Protein AF-A0A7S1M7N3-F1 (afdb_monomer_lite)

Secondary structure (DSSP, 8-state):
-HHHHHHHHHHHHHHTT--B---HHHHHHHH-TT--EEEEEE-TT-TTT---HHHHHHHHHHHHHHHHHHHHHHHHHS------PPEEEEEE-SSHHHHHHSPPPP---

Structure (mmCIF, N/CA/C/O backbone):
data_AF-A0A7S1M7N3-F1
#
_entry.id   AF-A0A7S1M7N3-F1
#
loop_
_atom_site.group_PDB
_atom_site.id
_atom_site.type_symbol
_atom_site.label_atom_id
_atom_site.label_alt_id
_atom_site.label_comp_id
_atom_site.label_asym_id
_atom_site.label_entity_id
_atom_site.label_seq_id
_atom_site.pdbx_PDB_ins_code
_atom_site.Cartn_x
_atom_site.Cartn_y
_atom_site.Cartn_z
_atom_site.occupancy
_atom_site.B_iso_or_equiv
_atom_site.auth_seq_id
_atom_site.auth_comp_id
_atom_site.auth_asym_id
_atom_site.auth_atom_id
_atom_site.pdbx_PDB_model_num
ATOM 1 N N . ASP A 1 1 ? 11.485 -16.298 2.520 1.00 86.12 1 ASP A N 1
ATOM 2 C CA . ASP A 1 1 ? 10.157 -16.899 2.277 1.00 86.12 1 ASP A CA 1
ATOM 3 C C . ASP A 1 1 ? 9.044 -15.878 2.086 1.00 86.12 1 ASP A C 1
ATOM 5 O O . ASP A 1 1 ? 8.917 -15.419 0.965 1.00 86.12 1 ASP A O 1
ATOM 9 N N . ASP A 1 2 ? 8.249 -15.469 3.083 1.00 90.56 2 ASP A N 1
ATOM 10 C CA . ASP A 1 2 ? 7.053 -14.642 2.783 1.00 90.56 2 ASP A CA 1
ATOM 11 C C . ASP A 1 2 ? 7.375 -13.203 2.356 1.00 90.56 2 ASP A C 1
ATOM 13 O O . ASP A 1 2 ? 6.750 -12.684 1.440 1.00 90.56 2 ASP A O 1
ATOM 17 N N . ALA A 1 3 ? 8.416 -12.589 2.922 1.00 89.50 3 ALA A N 1
ATOM 18 C CA . ALA A 1 3 ? 8.885 -11.279 2.463 1.00 89.50 3 ALA A CA 1
ATOM 19 C C . ALA A 1 3 ? 9.381 -11.307 1.003 1.00 89.50 3 ALA A C 1
ATOM 21 O O . ALA A 1 3 ? 9.160 -10.361 0.258 1.00 89.50 3 ALA A O 1
ATOM 22 N N . GLU A 1 4 ? 10.023 -12.401 0.584 1.00 94.25 4 GLU A N 1
ATOM 23 C CA . GLU A 1 4 ? 10.492 -12.569 -0.799 1.00 94.25 4 GLU A CA 1
ATOM 24 C C . GLU A 1 4 ? 9.320 -12.804 -1.753 1.00 94.25 4 GLU A C 1
ATOM 26 O O . GLU A 1 4 ? 9.307 -12.229 -2.834 1.00 94.25 4 GLU A O 1
ATOM 31 N N . LYS A 1 5 ? 8.309 -13.583 -1.342 1.00 93.94 5 LYS A N 1
ATOM 32 C CA . LYS A 1 5 ? 7.070 -13.759 -2.117 1.00 93.94 5 LYS A CA 1
ATOM 33 C C . LYS A 1 5 ? 6.314 -12.445 -2.271 1.00 93.94 5 LYS A C 1
ATOM 35 O O . LYS A 1 5 ? 5.874 -12.128 -3.367 1.00 93.94 5 LYS A O 1
ATOM 40 N N . ALA A 1 6 ? 6.195 -11.674 -1.190 1.00 92.38 6 ALA A N 1
ATOM 41 C CA . ALA A 1 6 ? 5.564 -10.363 -1.226 1.00 92.38 6 ALA A CA 1
ATOM 42 C C . ALA A 1 6 ? 6.322 -9.425 -2.170 1.00 92.38 6 ALA A C 1
ATOM 44 O O . ALA A 1 6 ? 5.708 -8.798 -3.024 1.00 92.38 6 ALA A O 1
ATOM 45 N N . LEU A 1 7 ? 7.656 -9.383 -2.076 1.00 93.31 7 LEU A N 1
ATOM 46 C CA . LEU A 1 7 ? 8.476 -8.599 -2.997 1.00 93.31 7 LEU A CA 1
ATOM 47 C C . LEU A 1 7 ? 8.258 -9.036 -4.450 1.00 93.31 7 LEU A C 1
ATOM 49 O O . LEU A 1 7 ? 8.028 -8.182 -5.297 1.00 93.31 7 LEU A O 1
ATOM 53 N N . GLN A 1 8 ? 8.266 -10.344 -4.721 1.00 93.75 8 GLN A N 1
ATOM 54 C CA . GLN A 1 8 ? 8.013 -10.885 -6.054 1.00 93.75 8 GLN A CA 1
ATOM 55 C C . GLN A 1 8 ? 6.637 -10.461 -6.587 1.00 93.75 8 GLN A C 1
ATOM 57 O O . GLN A 1 8 ? 6.557 -9.965 -7.705 1.00 93.75 8 GLN A O 1
ATOM 62 N N . ALA A 1 9 ? 5.574 -10.585 -5.790 1.00 93.00 9 ALA A N 1
ATOM 63 C CA . ALA A 1 9 ? 4.228 -10.182 -6.193 1.00 93.00 9 ALA A CA 1
ATOM 64 C C . ALA A 1 9 ? 4.148 -8.682 -6.535 1.00 93.00 9 ALA A C 1
ATOM 66 O O . ALA A 1 9 ? 3.506 -8.290 -7.508 1.00 93.00 9 ALA A O 1
ATOM 67 N N . VAL A 1 10 ? 4.842 -7.826 -5.776 1.00 93.19 10 VAL A N 1
ATOM 68 C CA . VAL A 1 10 ? 4.912 -6.386 -6.073 1.00 93.19 10 VAL A CA 1
ATOM 69 C C . VAL A 1 10 ? 5.757 -6.100 -7.317 1.00 93.19 10 VAL A C 1
ATOM 71 O O . VAL A 1 10 ? 5.427 -5.201 -8.090 1.00 93.19 10 VAL A O 1
ATOM 74 N N . THR A 1 11 ? 6.822 -6.868 -7.553 1.00 92.94 11 THR A N 1
ATOM 75 C CA . THR A 1 11 ? 7.599 -6.790 -8.795 1.00 92.94 11 THR A CA 1
ATOM 76 C C . THR A 1 11 ? 6.752 -7.178 -10.007 1.00 92.94 11 THR A C 1
ATOM 78 O O . THR A 1 11 ? 6.759 -6.440 -10.986 1.00 92.94 11 THR A O 1
ATOM 81 N N . GLU A 1 12 ? 5.956 -8.245 -9.929 1.00 92.69 12 GLU A N 1
ATOM 82 C CA . GLU A 1 12 ? 5.042 -8.662 -11.006 1.00 92.69 12 GLU A CA 1
ATOM 83 C C . GLU A 1 12 ? 4.002 -7.569 -11.315 1.00 92.69 12 GLU A C 1
ATOM 85 O O . GLU A 1 12 ? 3.799 -7.215 -12.476 1.00 92.69 12 GLU A O 1
ATOM 90 N N . LEU A 1 13 ? 3.428 -6.925 -10.288 1.00 91.88 13 LEU A N 1
ATOM 91 C CA . LEU A 1 13 ? 2.560 -5.751 -10.474 1.00 91.88 13 LEU A CA 1
ATOM 92 C C . LEU A 1 13 ? 3.277 -4.598 -11.200 1.00 91.88 13 LEU A C 1
ATOM 94 O O . LEU A 1 13 ? 2.648 -3.847 -11.951 1.00 91.88 13 LEU A O 1
ATOM 98 N N . SER A 1 14 ? 4.584 -4.440 -10.973 1.00 92.12 14 SER A N 1
ATOM 99 C CA . SER A 1 14 ? 5.403 -3.425 -11.643 1.00 92.12 14 SER A CA 1
ATOM 100 C C . SER A 1 14 ? 5.624 -3.741 -13.105 1.00 92.12 14 SER A C 1
ATOM 102 O O . SER A 1 14 ? 5.541 -2.834 -13.929 1.00 92.12 14 SER A O 1
ATOM 104 N N . GLU A 1 15 ? 5.902 -4.999 -13.422 1.00 91.44 15 GLU A N 1
ATOM 105 C CA . GLU A 1 15 ? 6.086 -5.468 -14.793 1.00 91.44 15 GLU A CA 1
ATOM 106 C C . GLU A 1 15 ? 4.778 -5.367 -15.595 1.00 91.44 15 GLU A C 1
ATOM 108 O O . GLU A 1 15 ? 4.800 -5.012 -16.773 1.00 91.44 15 GLU A O 1
ATOM 113 N N . ASP A 1 16 ? 3.633 -5.554 -14.933 1.00 90.69 16 ASP A N 1
ATOM 114 C CA . ASP A 1 16 ? 2.294 -5.368 -15.503 1.00 90.69 16 ASP A CA 1
ATOM 115 C C . ASP A 1 16 ? 1.867 -3.888 -15.631 1.00 90.69 16 ASP A C 1
ATOM 117 O O . ASP A 1 16 ? 0.749 -3.594 -16.076 1.00 90.69 16 ASP A O 1
ATOM 121 N N . GLY A 1 17 ? 2.725 -2.941 -15.227 1.00 89.94 17 GLY A N 1
ATOM 122 C CA . GLY A 1 17 ? 2.467 -1.500 -15.307 1.00 89.94 17 GLY A CA 1
ATOM 123 C C . GLY A 1 17 ? 1.326 -1.027 -14.402 1.00 89.94 17 GLY A C 1
ATOM 124 O O . GLY A 1 17 ? 0.627 -0.070 -14.736 1.00 89.94 17 GLY A O 1
ATOM 125 N N . LYS A 1 18 ? 1.082 -1.724 -13.285 1.00 91.69 18 LYS A N 1
ATOM 126 C CA . LYS A 1 18 ? -0.011 -1.411 -12.349 1.00 91.69 18 LYS A CA 1
ATOM 127 C C . LYS A 1 18 ? 0.360 -0.381 -11.298 1.00 91.69 18 LYS A C 1
ATOM 129 O O . LYS A 1 18 ? -0.538 0.226 -10.719 1.00 91.69 18 LYS A O 1
ATOM 134 N N . LEU A 1 19 ? 1.652 -0.185 -11.041 1.00 93.19 19 LEU A N 1
ATOM 135 C CA . LEU A 1 19 ? 2.085 0.843 -10.105 1.00 93.19 19 LEU A CA 1
ATOM 136 C C . LEU A 1 19 ? 2.011 2.227 -10.742 1.00 93.19 19 LEU A C 1
ATOM 138 O O . LEU A 1 19 ? 2.238 2.407 -11.937 1.00 93.19 19 LEU A O 1
ATOM 142 N N . PHE A 1 20 ? 1.737 3.220 -9.914 1.00 92.19 20 PHE A N 1
ATOM 143 C CA . PHE A 1 20 ? 1.779 4.628 -10.275 1.00 92.19 20 PHE A CA 1
ATOM 144 C C . PHE A 1 20 ? 2.898 5.325 -9.498 1.00 92.19 20 PHE A C 1
ATOM 146 O O . PHE A 1 20 ? 3.512 4.743 -8.605 1.00 92.19 20 PHE A O 1
ATOM 153 N N . ARG A 1 21 ? 3.161 6.587 -9.819 1.00 93.06 21 ARG A N 1
ATOM 154 C CA . ARG A 1 21 ? 4.000 7.460 -9.001 1.00 93.06 21 ARG A CA 1
ATOM 155 C C . ARG A 1 21 ? 3.180 8.654 -8.553 1.00 93.06 21 ARG A C 1
ATOM 157 O O . ARG A 1 21 ? 2.320 9.124 -9.295 1.00 93.06 21 ARG A O 1
ATOM 164 N N . PHE A 1 22 ? 3.413 9.109 -7.333 1.00 92.38 22 PHE A N 1
ATOM 165 C CA . PHE A 1 22 ? 2.808 10.342 -6.856 1.00 92.38 22 PHE A CA 1
ATOM 166 C C . PHE A 1 22 ? 3.430 11.561 -7.541 1.00 92.38 22 PHE A C 1
ATOM 168 O O . PHE A 1 22 ? 4.580 11.521 -7.977 1.00 92.38 22 PHE A O 1
ATOM 175 N N . ALA A 1 23 ? 2.671 12.654 -7.600 1.00 91.81 23 ALA A N 1
ATOM 176 C CA . ALA A 1 23 ? 3.237 13.957 -7.924 1.00 91.81 23 ALA A CA 1
ATOM 177 C C . ALA A 1 23 ? 4.309 14.329 -6.884 1.00 91.81 23 ALA A C 1
ATOM 179 O O . ALA A 1 23 ? 4.193 13.957 -5.710 1.00 91.81 23 ALA A O 1
ATOM 180 N N . GLU A 1 24 ? 5.352 15.038 -7.312 1.00 88.94 24 GLU A N 1
ATOM 181 C CA . GLU A 1 24 ? 6.523 15.344 -6.476 1.00 88.94 24 GLU A CA 1
ATOM 182 C C . GLU A 1 24 ? 6.127 16.085 -5.190 1.00 88.94 24 GLU A C 1
ATOM 184 O O . GLU A 1 24 ? 6.669 15.825 -4.118 1.00 88.94 24 GLU A O 1
ATOM 189 N N . GLU A 1 25 ? 5.106 16.937 -5.274 1.00 88.50 25 GLU A N 1
ATOM 190 C CA . GLU A 1 25 ? 4.592 17.743 -4.171 1.00 88.50 25 GLU A CA 1
ATOM 191 C C . GLU A 1 25 ? 3.964 16.911 -3.045 1.00 88.50 25 GLU A C 1
ATOM 193 O O . GLU A 1 25 ? 3.886 17.385 -1.912 1.00 88.50 25 GLU A O 1
ATOM 198 N N . ILE A 1 26 ? 3.497 15.691 -3.338 1.00 89.81 26 ILE A N 1
ATOM 199 C CA . ILE A 1 26 ? 2.827 14.822 -2.357 1.00 89.81 26 ILE A CA 1
ATOM 200 C C . ILE A 1 26 ? 3.570 13.510 -2.093 1.00 89.81 26 ILE A C 1
ATOM 202 O O . ILE A 1 26 ? 3.264 12.838 -1.110 1.00 89.81 26 ILE A O 1
ATOM 206 N N . GLU A 1 27 ? 4.552 13.148 -2.920 1.00 89.19 27 GLU A N 1
ATOM 207 C CA . GLU A 1 27 ? 5.304 11.892 -2.814 1.00 89.19 27 GLU A CA 1
ATOM 208 C C . GLU A 1 27 ? 5.930 11.728 -1.415 1.00 89.19 27 GLU A C 1
ATOM 210 O O . GLU A 1 27 ? 5.699 10.719 -0.744 1.00 89.19 27 GLU A O 1
ATOM 215 N N . GLU A 1 28 ? 6.607 12.759 -0.901 1.00 90.19 28 GLU A N 1
ATOM 216 C CA . GLU A 1 28 ? 7.221 12.722 0.435 1.00 90.19 28 GLU A CA 1
ATOM 217 C C . GLU A 1 28 ? 6.201 12.678 1.583 1.00 90.19 28 GLU A C 1
ATOM 219 O O . GLU A 1 28 ? 6.510 12.178 2.667 1.00 90.19 28 GLU A O 1
ATOM 224 N N . HIS A 1 29 ? 4.979 13.179 1.372 1.00 90.19 29 HIS A N 1
ATOM 225 C CA . HIS A 1 29 ? 3.922 13.132 2.385 1.00 90.19 29 HIS A CA 1
ATOM 226 C C . HIS A 1 29 ? 3.389 11.712 2.596 1.00 90.19 29 HIS A C 1
ATOM 228 O O . HIS A 1 29 ? 3.005 11.371 3.715 1.00 90.19 29 HIS A O 1
ATOM 234 N N . TYR A 1 30 ? 3.407 10.883 1.550 1.00 90.06 30 TYR A N 1
ATOM 235 C CA . TYR A 1 30 ? 3.008 9.479 1.628 1.00 90.06 30 TYR A CA 1
ATOM 236 C C . TYR A 1 30 ? 4.173 8.548 1.967 1.00 90.06 30 TYR A C 1
ATOM 238 O O . TYR A 1 30 ? 3.994 7.595 2.725 1.00 90.06 30 TYR A O 1
ATOM 246 N N . LEU A 1 31 ? 5.361 8.807 1.415 1.00 91.25 31 LEU A N 1
ATOM 247 C CA . LEU A 1 31 ? 6.498 7.883 1.485 1.00 91.25 31 LEU A CA 1
ATOM 248 C C . LEU A 1 31 ? 7.536 8.250 2.553 1.00 91.25 31 LEU A C 1
ATOM 250 O O . LEU A 1 31 ? 8.365 7.416 2.916 1.00 91.25 31 LEU A O 1
ATOM 254 N N . GLY A 1 32 ? 7.481 9.472 3.083 1.00 89.81 32 GLY A N 1
ATOM 255 C CA . GLY A 1 32 ? 8.490 10.028 3.978 1.00 89.81 32 GLY A CA 1
ATOM 256 C C . GLY A 1 32 ? 9.563 10.829 3.234 1.00 89.81 32 GLY A C 1
ATOM 257 O O . GLY A 1 32 ? 9.781 10.667 2.034 1.00 89.81 32 GLY A O 1
ATOM 258 N N . GLY A 1 33 ? 10.248 11.714 3.963 1.00 90.25 33 GLY A N 1
ATOM 259 C CA . GLY A 1 33 ? 11.190 12.676 3.377 1.00 90.25 33 GLY A CA 1
ATOM 260 C C . GLY A 1 33 ? 12.320 12.016 2.578 1.00 90.25 33 GLY A C 1
ATOM 261 O O . GLY A 1 33 ? 12.949 11.068 3.055 1.00 90.25 33 GLY A O 1
ATOM 262 N N . GLY A 1 34 ? 12.577 12.529 1.373 1.00 84.06 34 GLY A N 1
ATOM 263 C CA . GLY A 1 34 ? 13.589 12.030 0.442 1.00 84.06 34 GLY A CA 1
ATOM 264 C C . GLY A 1 34 ? 13.285 10.666 -0.185 1.00 84.06 34 GLY A C 1
ATOM 265 O O . GLY A 1 34 ? 14.169 10.099 -0.827 1.00 84.06 34 GLY A O 1
ATOM 266 N N . SER A 1 35 ? 12.085 10.113 0.018 1.00 86.50 35 SER A N 1
ATOM 267 C CA . SER A 1 35 ? 11.704 8.804 -0.523 1.00 86.50 35 SER A CA 1
ATOM 268 C C . SER A 1 35 ? 10.972 8.950 -1.850 1.00 86.50 35 SER A C 1
ATOM 270 O O . SER A 1 35 ? 10.058 9.756 -1.979 1.00 86.50 35 SER A O 1
ATOM 272 N N . GLN A 1 36 ? 11.361 8.132 -2.826 1.00 89.38 36 GLN A N 1
ATOM 273 C CA . GLN A 1 36 ? 10.743 8.068 -4.150 1.00 89.38 36 GLN A CA 1
ATOM 274 C C . GLN A 1 36 ? 10.515 6.602 -4.492 1.00 89.38 36 GLN A C 1
ATOM 276 O O . GLN A 1 36 ? 11.403 5.764 -4.298 1.00 89.38 36 GLN A O 1
ATOM 281 N N . SER A 1 37 ? 9.308 6.246 -4.920 1.00 93.31 37 SER A N 1
ATOM 282 C CA . SER A 1 37 ? 8.951 4.846 -5.170 1.00 93.31 37 SER A CA 1
ATOM 283 C C . SER A 1 37 ? 7.762 4.722 -6.106 1.00 93.31 37 SER A C 1
ATOM 285 O O . SER A 1 37 ? 6.880 5.578 -6.157 1.00 93.31 37 SER A O 1
ATOM 287 N N . LYS A 1 38 ? 7.694 3.579 -6.782 1.00 94.31 38 LYS A N 1
ATOM 288 C CA . LYS A 1 38 ? 6.478 3.127 -7.453 1.00 94.31 38 LYS A CA 1
ATOM 289 C C . LYS A 1 38 ? 5.481 2.688 -6.387 1.00 94.31 38 LYS A C 1
ATOM 291 O O . LYS A 1 38 ? 5.855 2.010 -5.432 1.00 94.31 38 LYS A O 1
ATOM 296 N N . CYS A 1 39 ? 4.228 3.071 -6.547 1.00 94.12 39 CYS A N 1
ATOM 297 C CA . CYS A 1 39 ? 3.189 2.926 -5.542 1.00 94.12 39 CYS A CA 1
ATOM 298 C C . CYS A 1 39 ? 1.997 2.123 -6.064 1.00 94.12 39 CYS A C 1
ATOM 300 O O . CYS A 1 39 ? 1.682 2.163 -7.251 1.00 94.12 39 CYS A O 1
ATOM 302 N N . PHE A 1 40 ? 1.321 1.404 -5.172 1.00 93.50 40 PHE A N 1
ATOM 303 C CA . PHE A 1 40 ? 0.084 0.689 -5.481 1.00 93.50 40 PHE A CA 1
ATOM 304 C C . PHE A 1 40 ? -0.865 0.720 -4.287 1.00 93.50 40 PHE A C 1
ATOM 306 O O . PHE A 1 40 ? -0.451 0.439 -3.162 1.00 93.50 40 PHE A O 1
ATOM 313 N N . TRP A 1 41 ? -2.134 1.043 -4.528 1.00 91.94 41 TRP A N 1
ATOM 314 C CA . TRP A 1 41 ? -3.169 0.964 -3.502 1.00 91.94 41 TRP A CA 1
ATOM 315 C C . TRP A 1 41 ? -3.710 -0.459 -3.441 1.00 91.94 41 TRP A C 1
ATOM 317 O O . TRP A 1 41 ? -4.226 -0.971 -4.430 1.00 91.94 41 TRP A O 1
ATOM 327 N N . LEU A 1 42 ? -3.615 -1.092 -2.274 1.00 90.44 42 LEU A N 1
ATOM 328 C CA . LEU A 1 42 ? -4.265 -2.369 -1.984 1.00 90.44 42 LEU A CA 1
ATOM 329 C C . LEU A 1 42 ? -5.749 -2.134 -1.722 1.00 90.44 42 LEU A C 1
ATOM 331 O O . LEU A 1 42 ? -6.218 -2.274 -0.595 1.00 90.44 42 LEU A O 1
ATOM 335 N N . ASP A 1 43 ? -6.459 -1.705 -2.762 1.00 86.25 43 ASP A N 1
ATOM 336 C CA . ASP A 1 43 ? -7.895 -1.480 -2.702 1.00 86.25 43 ASP A CA 1
ATOM 337 C C . ASP A 1 43 ? -8.616 -2.827 -2.504 1.00 86.25 43 ASP A C 1
ATOM 339 O O . ASP A 1 43 ? -8.510 -3.703 -3.371 1.00 86.25 43 ASP A O 1
ATOM 343 N N . PRO A 1 44 ? -9.322 -3.033 -1.375 1.00 76.88 44 PRO A N 1
ATOM 344 C CA . PRO A 1 44 ? -10.051 -4.273 -1.126 1.00 76.88 44 PRO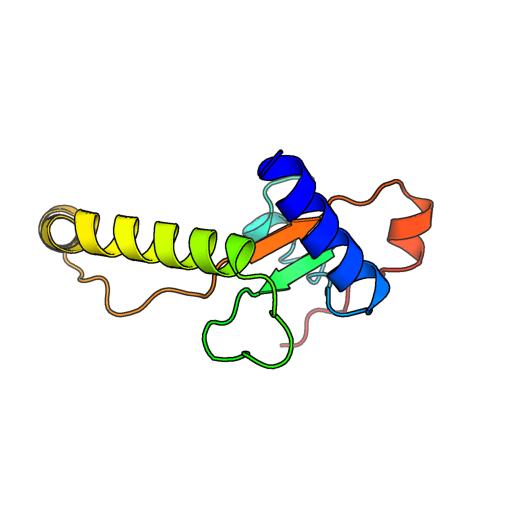 A CA 1
ATOM 345 C C . PRO A 1 44 ? -11.200 -4.496 -2.118 1.00 76.88 44 PRO A C 1
ATOM 347 O O . PRO A 1 44 ? -11.645 -5.634 -2.261 1.00 76.88 44 PRO A O 1
ATOM 350 N N . ASP A 1 45 ? -11.660 -3.447 -2.807 1.00 80.88 45 ASP A N 1
ATOM 351 C CA . ASP A 1 45 ? -12.711 -3.539 -3.818 1.00 80.88 45 ASP A CA 1
ATOM 352 C C . ASP A 1 45 ? -12.150 -3.829 -5.231 1.00 80.88 45 ASP A C 1
ATOM 354 O O . ASP A 1 45 ? -12.913 -4.176 -6.140 1.00 80.88 45 ASP A O 1
ATOM 358 N N . ASP A 1 46 ? -10.825 -3.759 -5.435 1.00 81.19 46 ASP A N 1
ATOM 359 C CA . ASP A 1 46 ? -10.159 -4.078 -6.708 1.00 81.19 46 ASP A CA 1
ATOM 360 C C . ASP A 1 46 ? -9.620 -5.521 -6.749 1.00 81.19 46 ASP A C 1
ATOM 362 O O . ASP A 1 46 ? -8.415 -5.802 -6.814 1.00 81.19 46 ASP A O 1
ATOM 366 N N . ASP A 1 47 ? -10.557 -6.469 -6.791 1.00 74.00 47 ASP A N 1
ATOM 367 C CA . ASP A 1 47 ? -10.262 -7.896 -6.962 1.00 74.00 47 ASP A CA 1
ATOM 368 C C . ASP A 1 47 ? -9.583 -8.230 -8.306 1.00 74.00 47 ASP A C 1
ATOM 370 O O . ASP A 1 47 ? -9.010 -9.313 -8.473 1.00 74.00 47 ASP A O 1
ATOM 374 N N . ALA A 1 48 ? -9.665 -7.335 -9.295 1.00 74.19 48 ALA A N 1
ATOM 375 C CA . ALA A 1 48 ? -9.147 -7.587 -10.633 1.00 74.19 48 ALA A CA 1
ATOM 376 C C . ALA A 1 48 ? -7.629 -7.388 -10.706 1.00 74.19 48 ALA A C 1
ATOM 378 O O . ALA A 1 48 ? -6.950 -8.148 -11.413 1.00 74.19 48 ALA A O 1
ATOM 379 N N . THR A 1 49 ? -7.113 -6.384 -9.993 1.00 74.75 49 THR A N 1
ATOM 380 C CA . THR A 1 49 ? -5.703 -5.986 -10.064 1.00 74.75 49 THR A CA 1
ATOM 381 C C . THR A 1 49 ? -4.843 -6.688 -9.017 1.00 74.75 49 THR A C 1
ATOM 383 O O . THR A 1 49 ? -3.753 -7.151 -9.348 1.00 74.75 49 THR A O 1
ATOM 386 N N . LEU A 1 50 ? -5.326 -6.852 -7.782 1.00 78.75 50 LEU A N 1
ATOM 387 C CA . LEU A 1 50 ? -4.572 -7.520 -6.721 1.00 78.75 50 LEU A CA 1
ATOM 388 C C . LEU A 1 50 ? -5.026 -8.971 -6.566 1.00 78.75 50 LEU A C 1
ATOM 390 O O . LEU A 1 50 ? -6.044 -9.221 -5.934 1.00 78.75 50 LEU A O 1
ATOM 394 N N . LYS A 1 51 ? -4.261 -9.934 -7.088 1.00 80.69 51 LYS A N 1
ATOM 395 C CA . LYS A 1 51 ? -4.592 -11.375 -6.999 1.00 80.69 51 LYS A CA 1
ATOM 396 C C . LYS A 1 51 ? -3.802 -12.144 -5.944 1.00 80.69 51 LYS A C 1
ATOM 398 O O . LYS A 1 51 ? -4.088 -13.315 -5.713 1.00 80.69 51 LYS A O 1
ATOM 403 N N . ASP A 1 52 ? -2.799 -11.512 -5.345 1.00 89.69 52 ASP A N 1
ATOM 404 C CA . ASP A 1 52 ? -1.927 -12.159 -4.373 1.00 89.69 52 ASP A CA 1
ATOM 405 C C . ASP A 1 52 ? -2.570 -12.173 -2.974 1.00 89.69 52 ASP A C 1
ATOM 407 O O . ASP A 1 52 ? -2.831 -11.129 -2.368 1.00 89.69 52 ASP A O 1
ATOM 411 N N . ASP A 1 53 ? -2.830 -13.377 -2.459 1.00 89.69 53 ASP A N 1
ATOM 412 C CA . ASP A 1 53 ? -3.488 -13.583 -1.164 1.00 89.69 53 ASP A CA 1
ATOM 413 C C . ASP A 1 53 ? -2.617 -13.152 0.027 1.00 89.69 53 ASP A C 1
ATOM 415 O O . ASP A 1 53 ? -3.148 -12.803 1.084 1.00 89.69 53 ASP A O 1
ATOM 419 N N . LEU A 1 54 ? -1.286 -13.158 -0.116 1.00 91.94 54 LEU A N 1
ATOM 420 C CA . LEU A 1 54 ? -0.374 -12.743 0.948 1.00 91.94 54 LEU A CA 1
ATOM 421 C C . LEU A 1 54 ? -0.430 -11.221 1.135 1.00 91.94 54 LEU A C 1
ATOM 423 O O . LEU A 1 54 ? -0.571 -10.751 2.265 1.00 91.94 54 LEU A O 1
ATOM 427 N N . LEU A 1 55 ? -0.394 -10.455 0.041 1.00 90.50 55 LEU A N 1
ATOM 428 C CA . LEU A 1 55 ? -0.539 -8.998 0.067 1.00 90.50 55 LEU A CA 1
ATOM 429 C C . LEU A 1 55 ? -1.910 -8.570 0.609 1.00 90.50 55 LEU A C 1
ATOM 431 O O . LEU A 1 55 ? -1.980 -7.688 1.468 1.00 90.50 55 LEU A O 1
ATOM 435 N N . ARG A 1 56 ? -2.990 -9.249 0.197 1.00 89.00 56 ARG A N 1
ATOM 436 C CA . ARG A 1 56 ? -4.333 -9.061 0.783 1.00 89.00 56 ARG A CA 1
ATOM 437 C C . ARG A 1 56 ? -4.345 -9.365 2.279 1.00 89.00 56 ARG A C 1
ATOM 439 O O . ARG A 1 56 ? -4.916 -8.614 3.067 1.00 89.00 56 ARG A O 1
ATOM 446 N N . GLY A 1 57 ? -3.676 -10.443 2.685 1.00 90.25 57 GLY A N 1
ATOM 447 C CA . GLY A 1 57 ? -3.514 -10.812 4.088 1.00 90.25 57 GLY A CA 1
ATOM 448 C C . GLY A 1 57 ? -2.847 -9.715 4.923 1.00 90.25 57 GLY A C 1
ATOM 449 O O . GLY A 1 57 ? -3.253 -9.492 6.065 1.00 90.25 57 GLY A O 1
ATOM 450 N N . TYR A 1 58 ? -1.873 -8.989 4.364 1.00 90.25 58 TYR A N 1
ATOM 451 C CA . TYR A 1 58 ? -1.250 -7.857 5.051 1.00 90.25 58 TYR A CA 1
ATOM 452 C C . TYR A 1 58 ? -2.204 -6.670 5.236 1.00 90.25 58 TYR A C 1
ATOM 454 O O . TYR A 1 58 ? -2.241 -6.108 6.334 1.00 90.25 58 TYR A O 1
ATOM 462 N N . ASP A 1 59 ? -3.018 -6.317 4.236 1.00 90.12 59 ASP A N 1
ATOM 463 C CA . ASP A 1 59 ? -4.025 -5.254 4.393 1.00 90.12 59 ASP A CA 1
ATOM 464 C C . ASP A 1 59 ? -5.110 -5.630 5.425 1.00 90.12 59 ASP A C 1
ATOM 466 O O . ASP A 1 59 ? -5.424 -4.846 6.329 1.00 90.12 59 ASP A O 1
ATOM 470 N N . ILE A 1 60 ? -5.582 -6.883 5.401 1.00 89.88 60 ILE A N 1
ATOM 471 C CA . ILE A 1 60 ? -6.480 -7.435 6.433 1.00 89.88 60 ILE A CA 1
ATOM 472 C C . ILE A 1 60 ? -5.828 -7.367 7.822 1.00 89.88 60 ILE A C 1
ATOM 474 O O . ILE A 1 60 ? -6.496 -7.078 8.822 1.00 89.88 60 ILE A O 1
ATOM 478 N N . GLY A 1 61 ? -4.518 -7.605 7.905 1.00 91.50 61 GLY A N 1
ATOM 479 C CA . GLY A 1 61 ? -3.743 -7.460 9.134 1.00 91.50 61 GLY A CA 1
ATOM 480 C C . GLY A 1 61 ? -3.818 -6.042 9.703 1.00 91.50 61 GLY A C 1
ATOM 481 O O . GLY A 1 61 ? -4.107 -5.871 10.889 1.00 91.50 61 GLY A O 1
ATOM 482 N N . PHE A 1 62 ? -3.644 -5.016 8.867 1.00 90.38 62 PHE A N 1
ATOM 483 C CA . PHE A 1 62 ? -3.797 -3.623 9.296 1.00 90.38 62 PHE A CA 1
ATOM 484 C C . PHE A 1 62 ? -5.228 -3.284 9.710 1.00 90.38 62 PHE A C 1
ATOM 486 O O . PHE A 1 62 ? -5.422 -2.597 10.713 1.00 90.38 62 PHE A O 1
ATOM 493 N N . THR A 1 63 ? -6.225 -3.804 8.995 1.00 90.38 63 THR A N 1
ATOM 494 C CA . THR A 1 63 ? -7.635 -3.671 9.387 1.00 90.38 63 THR A CA 1
ATOM 495 C C . THR A 1 63 ? -7.881 -4.285 10.765 1.00 90.38 63 THR A C 1
ATOM 497 O O . THR A 1 63 ? -8.504 -3.664 11.622 1.00 90.38 63 THR A O 1
ATOM 500 N N . SER A 1 64 ? -7.302 -5.456 11.033 1.00 92.81 64 SER A N 1
ATOM 501 C CA . SER A 1 64 ? -7.402 -6.120 12.336 1.00 92.81 64 SER A CA 1
ATOM 502 C C . SER A 1 64 ? -6.770 -5.284 13.454 1.00 92.81 64 SER A C 1
ATOM 504 O O . SER A 1 64 ? -7.352 -5.153 14.529 1.00 92.81 64 SER A O 1
ATOM 506 N N . ILE A 1 65 ? -5.606 -4.671 13.205 1.00 92.00 65 ILE A N 1
ATOM 507 C CA . ILE A 1 65 ? -4.965 -3.749 14.157 1.00 92.00 65 ILE A CA 1
ATOM 508 C C . ILE A 1 65 ? -5.866 -2.535 14.413 1.00 92.00 65 ILE A C 1
ATOM 510 O O . ILE A 1 65 ? -6.074 -2.168 15.569 1.00 92.00 65 ILE A O 1
ATOM 514 N N . ALA A 1 66 ? -6.440 -1.940 13.366 1.00 90.19 66 ALA A N 1
ATOM 515 C CA . ALA A 1 66 ? -7.353 -0.810 13.503 1.00 90.19 66 ALA A CA 1
ATOM 516 C C . ALA A 1 66 ? -8.586 -1.175 14.347 1.00 90.19 66 ALA A C 1
ATOM 518 O O . ALA A 1 66 ? -8.920 -0.441 15.274 1.00 90.19 66 ALA A O 1
ATOM 519 N N . SER A 1 67 ? -9.202 -2.340 14.114 1.00 90.31 67 SER A N 1
ATOM 520 C CA . SER A 1 67 ? -10.335 -2.830 14.914 1.00 90.31 67 SER A CA 1
ATOM 521 C C . SER A 1 67 ? -9.977 -3.075 16.381 1.00 90.31 67 SER A C 1
ATOM 523 O O . SER A 1 67 ? -10.804 -2.845 17.260 1.00 90.31 67 SER A O 1
ATOM 525 N N . LEU A 1 68 ? -8.750 -3.521 16.670 1.00 93.38 68 LEU A N 1
ATOM 526 C CA . LEU A 1 68 ? -8.273 -3.692 18.047 1.00 93.38 68 LEU A CA 1
ATOM 527 C C . LEU A 1 68 ? -8.067 -2.352 18.762 1.00 93.38 68 LEU A C 1
ATOM 529 O O . LEU A 1 68 ? -8.289 -2.263 19.969 1.00 93.38 68 LEU A O 1
ATOM 533 N N . LEU A 1 69 ? -7.639 -1.319 18.033 1.00 91.44 69 LEU A N 1
ATOM 534 C CA . LEU A 1 69 ? -7.422 0.019 18.583 1.00 91.44 69 LEU A CA 1
ATOM 535 C C . LEU A 1 69 ? -8.721 0.821 18.706 1.00 91.44 69 LEU A C 1
ATOM 537 O O . LEU A 1 69 ? -8.826 1.645 19.612 1.00 91.44 69 LEU A O 1
ATOM 541 N N . GLN A 1 70 ? -9.705 0.568 17.840 1.00 91.00 70 GLN A N 1
ATOM 542 C CA . GLN A 1 70 ? -10.940 1.347 17.710 1.00 91.00 70 GLN A CA 1
ATOM 543 C C . GLN A 1 70 ? -11.637 1.685 19.042 1.00 91.00 70 GLN A C 1
ATOM 545 O O . GLN A 1 70 ? -11.981 2.855 19.211 1.00 91.00 70 GLN A O 1
ATOM 550 N N . PRO A 1 71 ? -11.797 0.761 20.016 1.00 91.56 71 PRO A N 1
ATOM 551 C CA . PRO A 1 71 ? -12.469 1.078 21.280 1.00 91.56 71 PRO A CA 1
ATOM 552 C C . PRO A 1 71 ? -11.751 2.135 22.130 1.00 91.56 71 PRO A C 1
ATOM 554 O O . PRO A 1 71 ? -12.367 2.713 23.014 1.00 91.56 71 PRO A O 1
ATOM 557 N N . TYR A 1 72 ? -10.458 2.365 21.891 1.00 93.94 72 TYR A N 1
ATOM 558 C CA . TYR A 1 72 ? -9.619 3.278 22.671 1.00 93.94 72 TYR A CA 1
ATOM 559 C C . TYR A 1 72 ? -9.364 4.614 21.966 1.00 93.94 72 TYR A C 1
A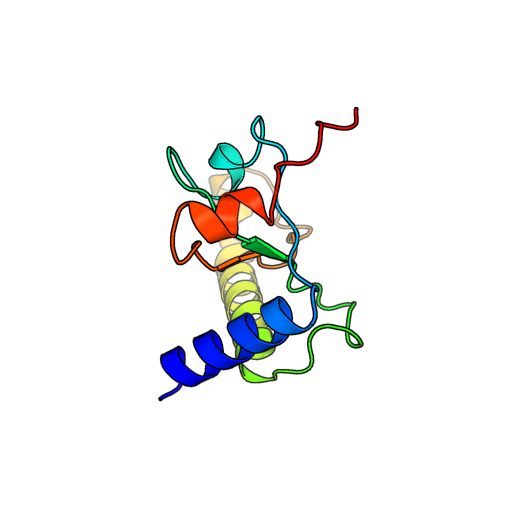TOM 561 O O . TYR A 1 72 ? -8.883 5.557 22.592 1.00 93.94 72 TYR A O 1
ATOM 569 N N . VAL A 1 73 ? -9.640 4.704 20.661 1.00 93.19 73 VAL A N 1
ATOM 570 C CA . VAL A 1 73 ? -9.356 5.917 19.880 1.00 93.19 73 VAL A CA 1
ATOM 571 C C . VAL A 1 73 ? -10.273 7.064 20.293 1.00 93.19 73 VAL A C 1
ATOM 573 O O . VAL A 1 73 ? -9.787 8.184 20.450 1.00 93.19 73 VAL A O 1
ATOM 576 N N . GLU A 1 74 ? -11.551 6.787 20.558 1.00 92.31 74 GLU A N 1
ATOM 577 C CA . GLU A 1 74 ? -12.518 7.802 21.001 1.00 92.31 74 GLU A CA 1
ATOM 578 C C . GLU A 1 74 ? -12.119 8.412 22.349 1.00 92.31 74 GLU A C 1
ATOM 580 O O . GLU A 1 74 ? -12.125 9.631 22.499 1.00 92.31 74 GLU A O 1
ATOM 585 N N . ASP A 1 75 ? -11.656 7.592 23.296 1.00 93.25 75 ASP A N 1
ATOM 586 C CA . ASP A 1 75 ? -11.219 8.065 24.615 1.00 93.25 75 ASP A CA 1
ATOM 587 C C . ASP A 1 75 ? -10.016 9.022 24.542 1.00 93.25 75 ASP A C 1
ATOM 589 O O . ASP A 1 75 ? -9.866 9.911 25.382 1.00 93.25 75 ASP A O 1
ATOM 593 N N . VAL A 1 76 ? -9.135 8.837 23.554 1.00 94.88 76 VAL A N 1
ATOM 594 C CA . VAL A 1 76 ? -7.895 9.619 23.413 1.00 94.88 76 VAL A CA 1
ATOM 595 C C . VAL A 1 76 ? -8.081 10.830 22.505 1.00 94.88 76 VAL A C 1
ATOM 597 O O . VAL A 1 76 ? -7.527 11.895 22.777 1.00 94.88 76 VAL A O 1
ATOM 600 N N . THR A 1 77 ? -8.821 10.668 21.411 1.00 94.06 77 THR A N 1
ATOM 601 C CA . THR A 1 77 ? -8.925 11.669 20.339 1.00 94.06 77 THR A CA 1
ATOM 602 C C . THR A 1 77 ? -10.267 12.396 20.319 1.00 94.06 77 THR A C 1
ATOM 604 O O . THR A 1 77 ? -10.355 13.469 19.729 1.00 94.06 77 THR A O 1
ATOM 607 N N . GLY A 1 78 ? -11.291 11.855 20.986 1.00 93.50 78 GLY A N 1
ATOM 608 C CA . GLY A 1 78 ? -12.671 12.339 20.926 1.00 93.50 78 GLY A CA 1
ATOM 609 C C . GLY A 1 78 ? -13.430 11.917 19.665 1.00 93.50 78 GLY A C 1
ATOM 610 O O . GLY A 1 78 ? -14.569 12.339 19.496 1.00 93.50 78 GLY A O 1
ATOM 611 N N . GLU A 1 79 ? -12.820 11.106 18.796 1.00 91.19 79 GLU A N 1
ATOM 612 C CA . GLU A 1 79 ? -13.366 10.708 17.496 1.00 91.19 79 GLU A CA 1
ATOM 613 C C . GLU A 1 79 ? -13.311 9.185 17.311 1.00 9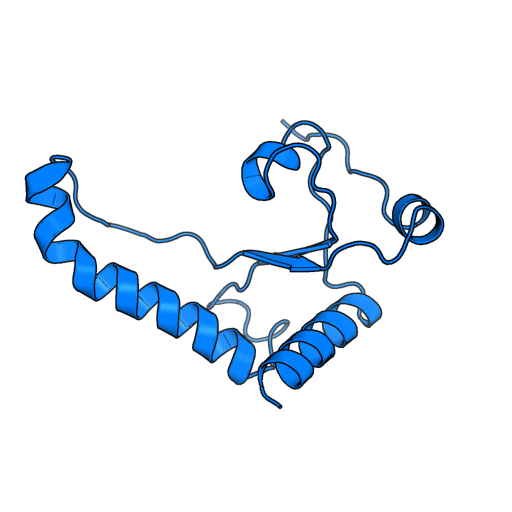1.19 79 GLU A C 1
ATOM 615 O O . GLU A 1 79 ? -12.438 8.499 17.848 1.00 91.19 79 GLU A O 1
ATOM 620 N N . GLN A 1 80 ? -14.239 8.639 16.525 1.00 89.62 80 GLN A N 1
ATOM 621 C CA . GLN A 1 80 ? -14.261 7.215 16.179 1.00 89.62 80 GLN A CA 1
ATOM 622 C C . GLN A 1 80 ? -13.556 6.958 14.847 1.00 89.62 80 GLN A C 1
ATOM 624 O O . GLN A 1 80 ? -13.627 7.764 13.922 1.00 89.62 80 GLN A O 1
ATOM 629 N N . ILE A 1 81 ? -12.940 5.781 14.705 1.00 87.38 81 ILE A N 1
ATOM 630 C CA . ILE A 1 81 ? -12.542 5.289 13.381 1.00 87.38 81 ILE A CA 1
ATOM 631 C C . ILE A 1 81 ? -13.823 4.926 12.623 1.00 87.38 81 ILE A C 1
ATOM 633 O O . ILE A 1 81 ? -14.484 3.943 12.968 1.00 87.38 81 ILE A O 1
ATOM 637 N N . THR A 1 82 ? -14.171 5.715 11.609 1.00 88.31 82 THR A N 1
ATOM 638 C CA . THR A 1 82 ? -15.321 5.464 10.725 1.00 88.31 82 THR A CA 1
ATOM 639 C C . THR A 1 82 ? -14.922 4.729 9.453 1.00 88.31 82 THR A C 1
ATOM 641 O O . THR A 1 82 ? -15.699 3.933 8.934 1.00 88.31 82 THR A O 1
ATOM 644 N N . GLU A 1 83 ? -13.710 4.983 8.964 1.00 85.75 83 GLU A N 1
ATOM 645 C CA . GLU A 1 83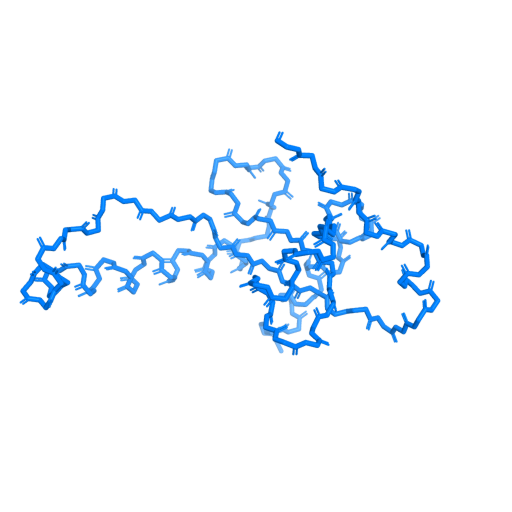 ? -13.172 4.418 7.732 1.00 85.75 83 GLU A CA 1
ATOM 646 C C . GLU A 1 83 ? -11.641 4.341 7.780 1.00 85.75 83 GLU A C 1
ATOM 648 O O . GLU A 1 83 ? -10.991 4.955 8.631 1.00 85.75 83 GLU A O 1
ATOM 653 N N . ARG A 1 84 ? -11.068 3.563 6.860 1.00 86.88 84 ARG A N 1
ATOM 654 C CA . ARG A 1 84 ? -9.626 3.405 6.673 1.00 86.88 84 ARG A CA 1
ATOM 655 C C . ARG A 1 84 ? -9.327 3.512 5.180 1.00 86.88 84 ARG A C 1
ATOM 657 O O . ARG A 1 84 ? -9.979 2.850 4.381 1.00 86.88 84 ARG A O 1
ATOM 664 N N . SER A 1 85 ? -8.315 4.294 4.821 1.00 87.50 85 SER A N 1
ATOM 665 C CA . SER A 1 85 ? -7.763 4.289 3.464 1.00 87.50 85 SER A CA 1
ATOM 666 C C . SER A 1 85 ? -7.123 2.929 3.138 1.00 87.50 85 SER A C 1
ATOM 668 O O . SER A 1 85 ? -6.477 2.351 4.019 1.00 87.50 85 SER A O 1
ATOM 670 N N . PRO A 1 86 ? -7.228 2.430 1.895 1.00 89.69 86 PRO A N 1
ATOM 671 C CA . PRO A 1 86 ? -6.498 1.239 1.456 1.00 89.69 86 PRO A CA 1
ATOM 672 C C . PRO A 1 86 ? -5.009 1.280 1.829 1.00 89.69 86 PRO A C 1
ATOM 674 O O . PRO A 1 86 ? -4.401 2.355 1.859 1.00 89.69 86 PRO A O 1
ATOM 677 N N . ALA A 1 87 ? -4.394 0.124 2.111 1.00 91.00 87 ALA A N 1
ATOM 678 C CA . ALA A 1 87 ? -2.948 0.086 2.333 1.00 91.00 87 ALA A CA 1
ATOM 679 C C . ALA A 1 87 ? -2.186 0.566 1.090 1.00 91.00 87 ALA A C 1
ATOM 681 O O . ALA A 1 87 ? -2.526 0.225 -0.041 1.00 91.00 87 ALA A O 1
ATOM 682 N N . LEU A 1 88 ? -1.108 1.315 1.319 1.00 92.81 88 LEU A N 1
ATOM 683 C CA . LEU A 1 88 ? -0.174 1.719 0.277 1.00 92.81 88 LEU A CA 1
ATOM 684 C C . LEU A 1 88 ? 1.009 0.750 0.245 1.00 92.81 88 LEU A C 1
ATOM 686 O O . LEU A 1 88 ? 1.701 0.580 1.250 1.00 92.81 88 LEU A O 1
ATOM 690 N N . LEU A 1 89 ? 1.266 0.153 -0.913 1.00 93.00 89 LEU A N 1
ATOM 691 C CA . LEU A 1 89 ? 2.531 -0.511 -1.202 1.00 93.00 89 LEU A CA 1
ATOM 692 C C . LEU A 1 89 ? 3.484 0.457 -1.882 1.00 93.00 89 LEU A C 1
ATOM 694 O O . LEU A 1 89 ? 3.080 1.203 -2.772 1.00 93.00 89 LEU A O 1
ATOM 698 N N . SER A 1 90 ? 4.756 0.378 -1.506 1.00 94.00 90 SER A N 1
ATOM 699 C CA . SER A 1 90 ? 5.845 1.082 -2.168 1.00 94.00 90 SER A CA 1
ATOM 700 C C . SER A 1 90 ? 6.925 0.098 -2.612 1.00 94.00 90 SER A C 1
ATOM 702 O O . SER A 1 90 ? 7.361 -0.775 -1.861 1.00 94.00 90 SER A O 1
ATOM 704 N N . LEU A 1 91 ? 7.354 0.246 -3.861 1.00 94.06 91 LEU A N 1
ATOM 705 C CA . LEU A 1 91 ? 8.496 -0.441 -4.441 1.00 94.06 91 LEU A CA 1
ATOM 706 C C . LEU A 1 91 ? 9.535 0.610 -4.816 1.00 94.06 91 LEU A C 1
ATOM 708 O O . LEU A 1 91 ? 9.326 1.410 -5.732 1.00 94.06 91 LEU A O 1
ATOM 712 N N . ALA A 1 92 ? 10.649 0.605 -4.087 1.00 91.88 92 ALA A N 1
ATOM 713 C CA . ALA A 1 92 ? 11.763 1.500 -4.356 1.00 91.88 92 ALA A CA 1
ATOM 714 C C . ALA A 1 92 ? 12.288 1.300 -5.782 1.00 91.88 92 ALA A C 1
ATOM 716 O O . ALA A 1 92 ? 12.339 0.175 -6.286 1.00 91.88 92 ALA A O 1
ATOM 717 N N . PHE A 1 93 ? 12.702 2.398 -6.408 1.00 92.00 93 PHE A N 1
ATOM 718 C CA . PHE A 1 93 ? 13.398 2.339 -7.685 1.00 92.00 93 PHE A CA 1
ATOM 719 C C . PHE A 1 93 ? 14.746 1.633 -7.521 1.00 92.00 93 PHE A C 1
ATOM 721 O O . PHE A 1 93 ? 15.478 1.872 -6.558 1.00 92.00 93 PHE A O 1
ATOM 728 N N . ALA A 1 94 ? 15.094 0.779 -8.479 1.00 87.81 94 ALA A N 1
ATOM 729 C CA . ALA A 1 9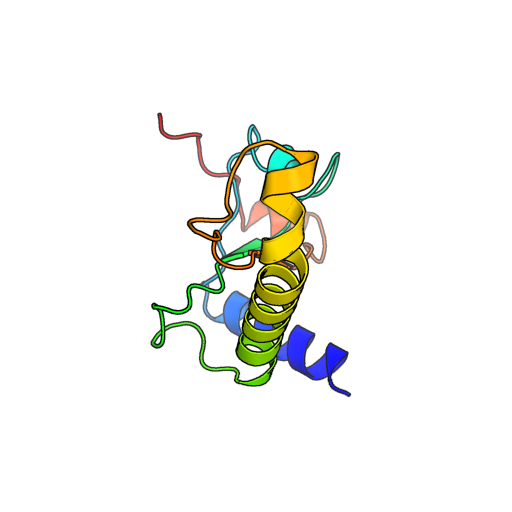4 ? 16.380 0.095 -8.527 1.00 87.81 94 ALA A CA 1
ATOM 730 C C . ALA A 1 94 ? 17.542 1.055 -8.854 1.00 87.81 94 ALA A C 1
ATOM 732 O O . ALA A 1 94 ? 18.703 0.735 -8.587 1.00 87.81 94 ALA A O 1
ATOM 733 N N . GLY A 1 95 ? 17.245 2.234 -9.410 1.00 86.69 95 GLY A N 1
ATOM 734 C CA . GLY A 1 95 ? 18.215 3.278 -9.723 1.00 86.69 95 GLY A CA 1
ATOM 735 C C . GLY A 1 95 ? 17.594 4.447 -10.486 1.00 86.69 95 GLY A C 1
ATOM 736 O O . GLY A 1 95 ? 16.400 4.451 -10.774 1.00 86.69 95 GLY A O 1
ATOM 737 N N . SER A 1 96 ? 18.422 5.434 -10.836 1.00 83.00 96 SER A N 1
ATOM 738 C CA . SER A 1 96 ? 17.977 6.650 -11.530 1.00 83.00 96 SER A CA 1
ATOM 739 C C . SER A 1 96 ? 17.443 6.392 -12.940 1.00 83.00 96 SER A C 1
ATOM 741 O O . SER A 1 96 ? 16.532 7.085 -13.363 1.00 83.00 96 SER A O 1
ATOM 743 N N . GLU A 1 97 ? 17.963 5.385 -13.651 1.00 83.81 97 GLU A N 1
ATOM 744 C CA . GLU A 1 97 ? 17.481 5.037 -14.999 1.00 83.81 97 GLU A CA 1
ATOM 745 C C . GLU A 1 97 ? 16.002 4.623 -14.978 1.00 83.81 97 GLU A C 1
ATOM 747 O O . GLU A 1 97 ? 15.223 5.062 -15.813 1.00 83.81 97 GLU A O 1
ATOM 752 N N . GLU A 1 98 ? 15.588 3.845 -13.975 1.00 85.38 98 GLU A N 1
ATOM 753 C CA . GLU A 1 98 ? 14.187 3.439 -13.824 1.00 85.38 98 GLU A CA 1
ATOM 754 C C . GLU A 1 98 ? 13.286 4.613 -13.414 1.00 85.38 98 GLU A C 1
ATOM 756 O O . GLU A 1 98 ? 12.112 4.661 -13.773 1.00 85.38 98 GLU A O 1
ATOM 761 N N . MET A 1 99 ? 13.828 5.579 -12.667 1.00 85.44 99 MET A N 1
ATOM 762 C CA . MET A 1 99 ? 13.087 6.787 -12.308 1.00 85.44 99 MET A CA 1
ATOM 763 C C . MET A 1 99 ? 12.774 7.652 -13.529 1.00 85.44 99 MET A C 1
ATOM 765 O O . MET A 1 99 ? 11.708 8.263 -13.569 1.00 85.44 99 MET A O 1
ATOM 769 N N . ASP A 1 100 ? 13.678 7.696 -14.511 1.00 85.69 100 ASP A N 1
ATOM 770 C CA . ASP A 1 100 ? 13.469 8.441 -15.755 1.00 85.69 100 ASP A CA 1
ATOM 771 C C . ASP A 1 100 ? 12.308 7.844 -16.577 1.00 85.69 100 ASP A C 1
ATOM 773 O O . ASP A 1 100 ? 11.555 8.584 -17.213 1.00 85.69 100 ASP A O 1
ATOM 777 N N . ASP A 1 101 ? 12.107 6.523 -16.496 1.00 85.00 101 ASP A N 1
ATOM 778 C CA . ASP A 1 101 ? 10.980 5.809 -17.114 1.00 85.00 101 ASP A CA 1
ATOM 779 C C . ASP A 1 101 ? 9.653 5.967 -16.335 1.00 85.00 101 ASP A C 1
ATOM 781 O O . ASP A 1 101 ? 8.580 5.659 -16.860 1.00 85.00 101 ASP A O 1
ATOM 785 N N . TYR A 1 102 ? 9.703 6.482 -15.100 1.00 85.69 102 TYR A N 1
ATOM 786 C CA . TYR A 1 102 ? 8.555 6.739 -14.218 1.00 85.69 102 TYR A CA 1
ATOM 787 C C . TYR A 1 102 ? 8.509 8.221 -13.787 1.00 85.69 102 TYR A C 1
ATOM 789 O O . TYR A 1 102 ? 8.712 8.553 -12.606 1.00 85.69 102 TYR A O 1
ATOM 797 N N . PRO A 1 103 ? 8.247 9.148 -14.731 1.00 85.38 103 PRO A N 1
ATOM 798 C CA . PRO A 1 103 ? 8.197 10.569 -14.421 1.00 85.38 103 PRO A CA 1
ATOM 799 C C . PRO A 1 103 ? 7.061 10.864 -13.439 1.00 85.38 103 PRO A C 1
ATOM 801 O O . PRO A 1 103 ? 5.969 10.297 -13.541 1.00 85.38 103 PRO A O 1
ATOM 804 N N . SER A 1 104 ? 7.312 11.764 -12.488 1.00 85.75 104 SER A N 1
ATOM 805 C CA . SER A 1 104 ? 6.26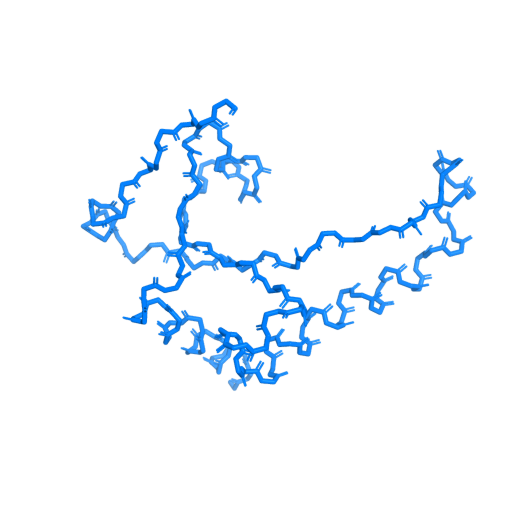4 12.238 -11.586 1.00 85.75 104 SER A CA 1
ATOM 806 C C . SER A 1 104 ? 5.159 12.912 -12.404 1.00 85.75 104 SER A C 1
ATOM 808 O O . SER A 1 104 ? 5.465 13.777 -13.233 1.00 85.75 104 SER A O 1
ATOM 810 N N . PRO A 1 105 ? 3.886 12.527 -12.219 1.00 87.94 105 PRO A N 1
ATOM 811 C CA . PRO A 1 105 ? 2.785 13.227 -12.858 1.00 87.94 105 PRO A CA 1
ATOM 812 C C . PRO A 1 105 ? 2.686 14.658 -12.319 1.00 87.94 105 PRO A C 1
ATOM 814 O O . PRO A 1 105 ? 3.071 14.929 -11.182 1.00 87.94 105 PRO A O 1
ATOM 817 N N . GLU A 1 106 ? 2.134 15.566 -13.124 1.00 81.50 106 GLU A N 1
ATOM 818 C CA . GLU A 1 106 ? 1.751 16.889 -12.629 1.00 81.50 106 GLU A CA 1
ATOM 819 C C . GLU A 1 106 ? 0.647 16.742 -11.575 1.00 81.50 106 GLU A C 1
ATOM 821 O O . GLU A 1 106 ? -0.266 15.923 -11.728 1.00 81.50 106 GLU A O 1
ATOM 826 N N . ALA A 1 107 ? 0.711 17.547 -10.515 1.00 74.94 107 ALA A N 1
ATOM 827 C CA . ALA A 1 107 ? -0.380 17.641 -9.561 1.00 74.94 107 ALA A CA 1
ATOM 828 C C . ALA A 1 107 ? -1.640 18.151 -10.279 1.00 74.94 107 ALA A C 1
ATOM 830 O O . ALA A 1 107 ? -1.677 19.269 -10.794 1.00 74.94 107 ALA A O 1
ATOM 831 N N . THR A 1 108 ? -2.676 17.320 -10.336 1.00 64.12 108 THR A N 1
ATOM 832 C CA . THR A 1 108 ? -3.999 17.743 -10.796 1.00 64.12 108 THR A CA 1
ATOM 833 C C . THR A 1 108 ? -4.783 18.270 -9.599 1.00 64.12 108 THR A C 1
ATOM 835 O O . THR A 1 108 ? -4.951 17.523 -8.634 1.00 64.12 108 THR A O 1
ATOM 838 N N . ASP A 1 109 ? -5.218 19.534 -9.674 1.00 50.22 109 ASP A N 1
ATOM 839 C CA . ASP A 1 109 ? -6.116 20.193 -8.703 1.00 50.22 109 ASP A CA 1
ATOM 840 C C . ASP A 1 109 ? -7.370 19.360 -8.370 1.00 50.22 109 ASP A C 1
ATOM 842 O O . ASP A 1 109 ? -7.965 18.765 -9.305 1.00 50.22 109 ASP A O 1
#

pLDDT: mean 88.66, std 6.37, range [50.22, 94.88]

InterPro domains:
  IPR000032 Phosphocarrier protein HPr-like [PS51350] (1-25)
  IPR030834 Polyketide synthase-associated domain [TIGR04556] (1-109)

Foldseek 3Di:
DLVVVVLVLVVVLVVVVNWAWAAPVCRCVVQNPPAGFTKHFPPVVCCPSRVDVSVVVVQVVVVVVLVVCQVVCCVPPVDGCPDDGGDMDTDGDPDDVVCVVHDHDPDDD

Sequence (109 aa):
DDAEKALQAVTELSEDGKLFRFAEEIEEHYLGGGSQSKCFWLDPDDDATLKDDLLRGYDIGFTSIASLLQPYVEDVTGEQITERSPALLSLAFAGSEEMDDYPSPEATD

Organism: Alexandrium catenella (NCBI:txid2925)

Radius of gyration: 16.06 Å; chains: 1; bounding box: 34×37×42 Å